Protein AF-A0A957N8M9-F1 (afdb_monomer_lite)

pLDDT: mean 71.46, std 17.0, range [40.72, 96.38]

Sequence (105 aa):
MPGLLRGMARTAAVVGTATATRNAINRRQAEKNAMAYSRAMNDAYGAQPQVVQQAPPPPPPQPAAAAPAAQVDPVSQLERLAALRDSGVLTDEEFQTEKAKILAL

Structure (mmCIF, N/CA/C/O backbone):
data_AF-A0A957N8M9-F1
#
_entry.id   AF-A0A957N8M9-F1
#
loop_
_atom_site.group_PDB
_atom_site.id
_atom_site.type_symbol
_atom_site.label_atom_id
_atom_site.label_alt_id
_atom_site.label_comp_id
_atom_site.label_asym_id
_atom_site.label_entity_id
_atom_site.label_seq_id
_atom_site.pdbx_PDB_ins_code
_atom_site.Cartn_x
_atom_site.Cartn_y
_atom_site.Cartn_z
_atom_site.occupancy
_atom_site.B_iso_or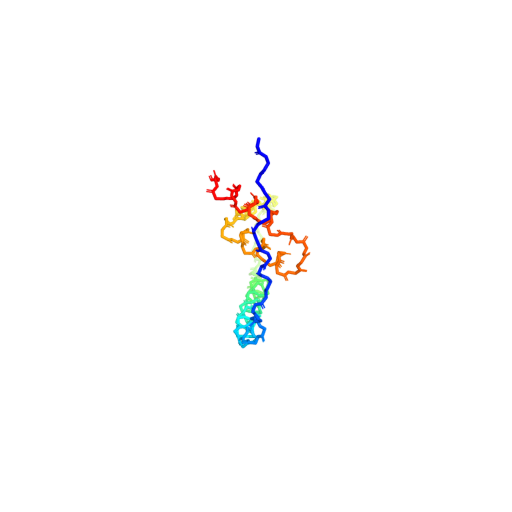_equiv
_atom_site.auth_seq_id
_atom_site.auth_comp_id
_atom_site.auth_asym_id
_atom_site.auth_atom_id
_atom_site.pdbx_PDB_model_num
ATOM 1 N N . MET A 1 1 ? -34.753 15.892 21.020 1.00 52.09 1 MET A N 1
ATOM 2 C CA . MET A 1 1 ? -35.500 14.929 20.184 1.00 52.09 1 MET A CA 1
ATOM 3 C C . MET A 1 1 ? -34.541 13.835 19.731 1.00 52.09 1 MET A C 1
ATOM 5 O O . MET A 1 1 ? -33.675 14.138 18.920 1.00 52.09 1 MET A O 1
ATOM 9 N N . PRO A 1 2 ? -34.609 12.616 20.292 1.00 53.09 2 PRO A N 1
ATOM 10 C CA . PRO A 1 2 ? -33.792 11.490 19.847 1.00 53.09 2 PRO A CA 1
ATOM 11 C C . PRO A 1 2 ? -34.423 10.831 18.608 1.00 53.09 2 PRO A C 1
ATOM 13 O O . PRO A 1 2 ? -35.609 10.510 18.612 1.00 53.09 2 PRO A O 1
ATOM 16 N N . GLY A 1 3 ? -33.633 10.646 17.548 1.00 59.94 3 GLY A N 1
ATOM 17 C CA . GLY A 1 3 ? -34.009 9.903 16.343 1.00 59.94 3 GLY A CA 1
ATOM 18 C C . GLY A 1 3 ? -33.342 8.531 16.339 1.00 59.94 3 GLY A C 1
ATOM 19 O O . GLY A 1 3 ? -32.120 8.429 16.303 1.00 59.94 3 GLY A O 1
ATOM 20 N N . LEU A 1 4 ? -34.163 7.490 16.416 1.00 63.84 4 LEU A N 1
ATOM 21 C CA . LEU A 1 4 ? -33.794 6.082 16.414 1.00 63.84 4 LEU A CA 1
ATOM 22 C C . LEU A 1 4 ? -33.558 5.553 14.987 1.00 63.84 4 LEU A C 1
ATOM 24 O O . LEU A 1 4 ? -34.268 5.917 14.055 1.00 63.84 4 LEU A O 1
ATOM 28 N N . LEU A 1 5 ? -32.648 4.581 14.890 1.00 56.97 5 LEU A N 1
ATOM 29 C CA . LEU A 1 5 ? -32.827 3.345 14.117 1.00 56.97 5 LEU A CA 1
ATOM 30 C C . LEU A 1 5 ? -33.202 3.485 12.630 1.00 56.97 5 LEU A C 1
ATOM 32 O O . LEU A 1 5 ? -34.359 3.353 12.236 1.00 56.97 5 LEU A O 1
ATOM 36 N N . ARG A 1 6 ? -32.183 3.542 11.771 1.00 52.28 6 ARG A N 1
ATOM 37 C CA . ARG A 1 6 ? -32.250 2.968 10.419 1.00 52.28 6 ARG A CA 1
ATOM 38 C C . ARG A 1 6 ? -30.825 2.681 9.962 1.00 52.28 6 ARG A C 1
ATOM 40 O O . ARG A 1 6 ? -30.005 3.578 9.974 1.00 52.28 6 ARG A O 1
ATOM 47 N N . GLY A 1 7 ? -30.406 1.495 9.574 1.00 53.94 7 GLY A N 1
ATOM 48 C CA . GLY A 1 7 ? -31.017 0.188 9.470 1.00 53.94 7 GLY A CA 1
ATOM 49 C C . GLY A 1 7 ? -29.867 -0.711 9.027 1.00 53.94 7 GLY A C 1
ATOM 50 O O . GLY A 1 7 ? -29.116 -0.360 8.121 1.00 53.94 7 GLY A O 1
ATOM 51 N N . MET A 1 8 ? -29.687 -1.826 9.722 1.00 55.88 8 MET A N 1
ATOM 52 C CA . MET A 1 8 ? -28.756 -2.881 9.344 1.00 55.88 8 MET A CA 1
ATOM 53 C C . MET A 1 8 ? -29.057 -3.351 7.915 1.00 55.88 8 MET A C 1
ATOM 55 O O . MET A 1 8 ? -30.141 -3.867 7.658 1.00 55.88 8 MET A O 1
ATOM 59 N N . ALA A 1 9 ? -28.085 -3.234 7.013 1.00 51.09 9 ALA A N 1
ATOM 60 C CA . ALA A 1 9 ? -28.033 -4.008 5.778 1.00 51.09 9 ALA A CA 1
ATOM 61 C C . ALA A 1 9 ? -26.615 -4.569 5.632 1.00 51.09 9 ALA A C 1
ATOM 63 O O . ALA A 1 9 ? -25.740 -3.993 4.991 1.00 51.09 9 ALA A O 1
ATOM 64 N N . ARG A 1 10 ? -26.384 -5.687 6.323 1.00 52.56 10 ARG A N 1
ATOM 65 C CA . ARG A 1 10 ? -25.204 -6.529 6.146 1.00 52.56 10 ARG A CA 1
ATOM 66 C C . ARG A 1 10 ? -25.328 -7.331 4.845 1.00 52.56 10 ARG A C 1
ATOM 68 O O . ARG A 1 10 ? -26.385 -7.879 4.553 1.00 52.56 10 ARG A O 1
ATOM 75 N N . THR A 1 11 ? -24.182 -7.465 4.174 1.00 54.38 11 THR A N 1
ATOM 76 C CA . THR A 1 11 ? -23.727 -8.623 3.378 1.00 54.38 11 THR A CA 1
ATOM 77 C C . THR A 1 11 ? -24.567 -9.065 2.178 1.00 54.38 11 THR A C 1
ATOM 79 O O . THR A 1 11 ? -25.425 -9.934 2.293 1.00 54.38 11 THR A O 1
ATOM 82 N N . ALA A 1 12 ? -24.161 -8.611 0.989 1.00 54.12 12 ALA A N 1
ATOM 83 C CA . ALA A 1 12 ? -24.162 -9.465 -0.196 1.00 54.12 12 ALA A CA 1
ATOM 84 C C . ALA A 1 12 ? -22.715 -9.901 -0.460 1.00 54.12 12 ALA A C 1
ATOM 86 O O . ALA A 1 12 ? -21.799 -9.081 -0.522 1.00 54.12 12 ALA A O 1
ATOM 87 N N . ALA A 1 13 ? -22.519 -11.212 -0.513 1.00 57.62 13 ALA A N 1
ATOM 88 C CA . ALA A 1 13 ? -21.238 -11.872 -0.652 1.00 57.62 13 ALA A CA 1
ATOM 89 C C . ALA A 1 13 ? -20.479 -11.396 -1.901 1.00 57.62 13 ALA A C 1
ATOM 91 O O . ALA A 1 13 ? -20.946 -11.557 -3.025 1.00 57.62 13 ALA A O 1
ATOM 92 N N . VAL A 1 14 ? -19.271 -10.877 -1.691 1.00 52.28 14 VAL A N 1
ATOM 93 C CA . VAL A 1 14 ? -18.248 -10.729 -2.732 1.00 52.28 14 VAL A CA 1
ATOM 94 C C . VAL A 1 14 ? -17.067 -11.590 -2.303 1.00 52.28 14 VAL A C 1
ATOM 96 O O . VAL A 1 14 ? -16.045 -11.112 -1.824 1.00 52.28 14 VAL A O 1
ATOM 99 N N . VAL A 1 15 ? -17.246 -12.904 -2.400 1.00 61.81 15 VAL A N 1
ATOM 100 C CA . VAL A 1 15 ? -16.175 -13.886 -2.212 1.00 61.81 15 VAL A CA 1
ATOM 101 C C . VAL A 1 15 ? -16.204 -14.787 -3.433 1.00 61.81 15 VAL A C 1
ATOM 103 O O . VAL A 1 15 ? -17.003 -15.710 -3.525 1.00 61.81 15 VAL A O 1
ATOM 106 N N . GLY A 1 16 ? -15.359 -14.467 -4.408 1.00 51.16 16 GLY A N 1
ATOM 107 C CA . GLY A 1 16 ? -15.187 -15.288 -5.601 1.00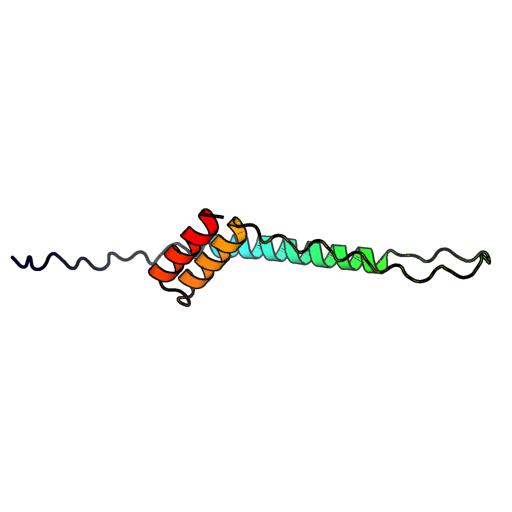 51.16 16 GLY A CA 1
ATOM 108 C C . GLY A 1 16 ? -14.798 -14.456 -6.810 1.00 51.16 16 GLY A C 1
ATOM 109 O O . GLY A 1 16 ? -15.683 -13.982 -7.507 1.00 51.16 16 GLY A O 1
ATOM 110 N N . THR A 1 17 ? -13.486 -14.251 -7.008 1.00 52.94 17 THR A N 1
ATOM 111 C CA . THR A 1 17 ? -12.780 -14.018 -8.304 1.00 52.94 17 THR A CA 1
ATOM 112 C C . THR A 1 17 ? -11.392 -13.371 -8.151 1.00 52.94 17 THR A C 1
ATOM 114 O O . THR A 1 17 ? -10.645 -13.292 -9.122 1.00 52.94 17 THR A O 1
ATOM 117 N N . ALA A 1 18 ? -10.967 -12.965 -6.949 1.00 52.81 18 ALA A N 1
ATOM 118 C CA . ALA A 1 18 ? -9.704 -12.229 -6.772 1.00 52.81 18 ALA A CA 1
ATOM 119 C C . ALA A 1 18 ? -8.409 -13.082 -6.731 1.00 52.81 18 ALA A C 1
ATOM 121 O O . ALA A 1 18 ? -7.325 -12.537 -6.518 1.00 52.81 18 ALA A O 1
ATOM 122 N N . THR A 1 19 ? -8.463 -14.404 -6.930 1.00 50.31 19 THR A N 1
ATOM 123 C CA . THR A 1 19 ? -7.270 -15.281 -6.868 1.00 50.31 19 THR A CA 1
ATOM 124 C C . THR A 1 19 ? -6.545 -15.490 -8.201 1.00 50.31 19 THR A C 1
ATOM 126 O O . THR A 1 19 ? -5.454 -16.052 -8.199 1.00 50.31 19 THR A O 1
ATOM 129 N N . ALA A 1 20 ? -7.067 -15.001 -9.330 1.00 52.53 20 ALA A N 1
ATOM 130 C CA . ALA A 1 20 ? -6.410 -15.185 -10.631 1.00 52.53 20 ALA A CA 1
ATOM 131 C C . ALA A 1 20 ? -5.331 -14.122 -10.930 1.00 52.53 20 ALA A C 1
ATOM 133 O O . ALA A 1 20 ? -4.317 -14.424 -11.558 1.00 52.53 20 ALA A O 1
ATOM 134 N N . THR A 1 21 ? -5.486 -12.892 -10.425 1.00 52.38 21 THR A N 1
ATOM 135 C CA . THR A 1 21 ? -4.572 -11.780 -10.761 1.00 52.38 21 THR A CA 1
ATOM 136 C C . THR A 1 21 ? -3.367 -11.666 -9.815 1.00 52.38 21 THR A C 1
ATOM 138 O O . THR A 1 21 ? -2.338 -11.107 -10.194 1.00 52.38 21 THR A O 1
ATOM 141 N N . ARG A 1 22 ? -3.432 -12.246 -8.604 1.00 48.03 22 ARG A N 1
ATOM 142 C CA . ARG A 1 22 ? -2.313 -12.225 -7.634 1.00 48.03 22 ARG A CA 1
ATOM 143 C C . ARG A 1 22 ? -1.120 -13.093 -8.061 1.00 48.03 22 ARG A C 1
ATOM 145 O O . ARG A 1 22 ? 0.019 -12.699 -7.828 1.00 48.03 22 ARG A O 1
ATOM 152 N N . ASN A 1 23 ? -1.343 -14.212 -8.756 1.00 56.12 23 ASN A N 1
ATOM 153 C CA . ASN A 1 23 ? -0.251 -15.109 -9.173 1.00 56.12 23 ASN A CA 1
ATOM 154 C C . ASN A 1 23 ? 0.604 -14.559 -10.328 1.00 56.12 23 ASN A C 1
ATOM 156 O O . ASN A 1 23 ? 1.811 -14.801 -10.366 1.00 56.12 23 ASN A O 1
ATOM 160 N N . ALA A 1 24 ? 0.017 -13.796 -11.252 1.00 60.41 24 ALA A N 1
ATOM 161 C CA . ALA A 1 24 ? 0.750 -13.243 -12.394 1.00 60.41 24 ALA A CA 1
ATOM 162 C C . ALA A 1 24 ? 1.739 -12.142 -11.972 1.00 60.41 24 ALA A C 1
ATOM 164 O O . ALA A 1 24 ? 2.865 -12.074 -12.467 1.00 60.41 24 ALA A O 1
ATOM 165 N N . ILE A 1 25 ? 1.332 -11.306 -11.015 1.00 66.50 25 ILE A N 1
ATOM 166 C CA . ILE A 1 25 ? 2.162 -10.219 -10.493 1.00 66.50 25 ILE A CA 1
ATOM 167 C C . ILE A 1 25 ? 3.280 -10.778 -9.602 1.00 66.50 25 ILE A C 1
ATOM 169 O O . ILE A 1 25 ? 4.419 -10.336 -9.738 1.00 66.50 25 ILE A O 1
ATOM 173 N N . ASN A 1 26 ? 3.004 -11.802 -8.781 1.00 72.19 26 ASN A N 1
ATOM 174 C CA . ASN A 1 26 ? 4.030 -12.480 -7.977 1.00 72.19 26 ASN A CA 1
ATOM 175 C C . ASN A 1 26 ? 5.143 -13.082 -8.846 1.00 72.19 26 ASN A C 1
ATOM 177 O O . ASN A 1 26 ? 6.322 -12.912 -8.542 1.00 72.19 26 ASN A O 1
ATOM 181 N N . ARG A 1 27 ? 4.786 -13.726 -9.967 1.00 72.25 27 ARG A N 1
ATOM 182 C CA . ARG A 1 27 ? 5.770 -14.308 -10.894 1.00 72.25 27 ARG A CA 1
ATOM 183 C C . ARG A 1 27 ? 6.649 -13.234 -11.536 1.00 72.25 27 ARG A C 1
ATOM 185 O O . ARG A 1 27 ? 7.868 -13.365 -11.560 1.00 72.25 27 ARG A O 1
ATOM 192 N N . ARG A 1 28 ? 6.040 -12.124 -11.961 1.00 74.12 28 ARG A N 1
ATOM 193 C CA . ARG A 1 28 ? 6.761 -11.003 -12.577 1.00 74.12 28 ARG A CA 1
ATOM 194 C C . ARG A 1 28 ? 7.641 -10.240 -11.582 1.00 74.12 28 ARG A C 1
ATOM 196 O O . ARG A 1 28 ? 8.683 -9.718 -11.970 1.00 74.12 28 ARG A O 1
ATOM 203 N N . GLN A 1 29 ? 7.241 -10.157 -10.314 1.00 76.88 29 GLN A N 1
ATOM 204 C CA . GLN A 1 29 ? 8.067 -9.568 -9.257 1.00 76.88 29 GLN A CA 1
ATOM 205 C C . GLN A 1 29 ? 9.241 -10.479 -8.876 1.00 76.88 29 GLN A C 1
ATOM 207 O O . GLN A 1 29 ? 10.361 -9.987 -8.743 1.00 76.88 29 GLN A O 1
ATOM 212 N N . ALA A 1 30 ? 9.022 -11.794 -8.779 1.00 79.88 30 ALA A N 1
ATOM 213 C CA . ALA A 1 30 ? 10.084 -12.762 -8.511 1.00 79.88 30 ALA A CA 1
ATOM 214 C C . ALA A 1 30 ? 11.154 -12.770 -9.618 1.00 79.88 30 ALA A C 1
ATOM 216 O O . ALA A 1 30 ? 12.345 -12.736 -9.318 1.00 79.88 30 ALA A O 1
ATOM 217 N N . GLU A 1 31 ? 10.747 -12.724 -10.891 1.00 81.31 31 GLU A N 1
ATOM 218 C CA . GLU A 1 31 ? 11.670 -12.638 -12.034 1.00 81.31 31 GLU A CA 1
ATOM 219 C C . GLU A 1 31 ? 12.498 -11.346 -12.013 1.00 81.31 31 GLU A C 1
ATOM 221 O O . GLU A 1 31 ? 13.713 -11.385 -12.204 1.00 81.31 31 GLU A O 1
ATOM 226 N N . LYS A 1 32 ? 11.875 -10.200 -11.701 1.00 82.06 32 LYS A N 1
ATOM 227 C CA . LYS A 1 32 ? 12.594 -8.925 -11.544 1.00 82.06 32 LYS A CA 1
ATOM 228 C C . LYS A 1 32 ? 13.607 -8.967 -10.396 1.00 82.06 32 LYS A C 1
ATOM 230 O O . LYS A 1 32 ? 14.707 -8.443 -10.550 1.00 82.06 32 LYS A O 1
ATOM 235 N N . ASN A 1 33 ? 13.255 -9.585 -9.267 1.00 84.75 33 ASN A N 1
ATOM 236 C CA . ASN A 1 33 ? 14.150 -9.707 -8.115 1.00 84.75 33 ASN A CA 1
ATOM 237 C C . ASN A 1 33 ? 15.342 -10.632 -8.425 1.00 84.75 33 ASN A C 1
ATOM 239 O O . ASN A 1 33 ? 16.487 -10.256 -8.185 1.00 84.75 33 ASN A O 1
ATOM 243 N N . ALA A 1 34 ? 15.094 -11.777 -9.071 1.00 84.56 34 ALA A N 1
ATOM 244 C CA . ALA A 1 34 ? 16.145 -12.693 -9.514 1.00 84.56 34 ALA A CA 1
ATOM 245 C C . ALA A 1 34 ? 17.113 -12.031 -10.514 1.00 84.56 34 ALA A C 1
ATOM 247 O O . ALA A 1 34 ? 18.330 -12.174 -10.389 1.00 84.56 34 ALA A O 1
ATOM 248 N N . MET A 1 35 ? 16.594 -11.242 -11.464 1.00 85.38 35 MET A N 1
ATOM 249 C CA . MET A 1 35 ? 17.426 -10.475 -12.397 1.00 85.38 35 MET A CA 1
ATOM 250 C C . MET A 1 35 ? 18.261 -9.408 -11.676 1.00 85.38 35 MET A C 1
ATOM 252 O O . MET A 1 35 ? 19.457 -9.298 -11.946 1.00 85.38 35 MET A O 1
ATOM 256 N N . ALA A 1 36 ? 17.677 -8.666 -10.729 1.00 84.00 36 ALA A N 1
ATOM 257 C CA . ALA A 1 36 ? 18.401 -7.669 -9.939 1.00 84.00 36 ALA A CA 1
ATOM 258 C C . ALA A 1 36 ? 19.532 -8.299 -9.107 1.00 84.00 36 ALA A C 1
ATOM 260 O O . ALA A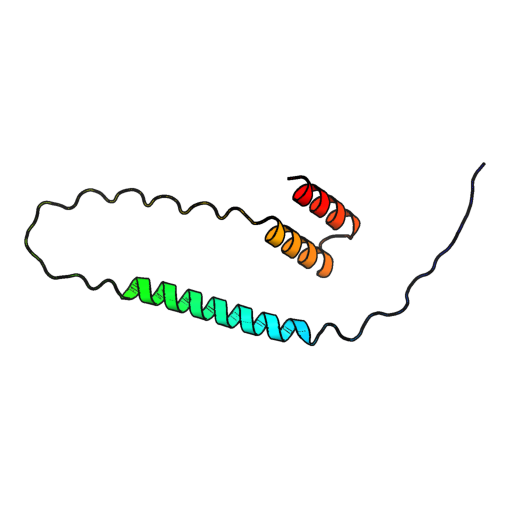 1 36 ? 20.648 -7.779 -9.104 1.00 84.00 36 ALA A O 1
ATOM 261 N N . TYR A 1 37 ? 19.274 -9.451 -8.480 1.00 82.00 37 TYR A N 1
ATOM 262 C CA . TYR A 1 37 ? 20.282 -10.201 -7.730 1.00 82.00 37 TYR A CA 1
ATOM 263 C C . TYR A 1 37 ? 21.424 -10.686 -8.635 1.00 82.00 37 TYR A C 1
ATOM 265 O O . TYR A 1 37 ? 22.595 -10.487 -8.320 1.00 82.00 37 TYR A O 1
ATOM 273 N N . SER A 1 38 ? 21.098 -11.252 -9.804 1.00 81.31 38 SER A N 1
ATOM 274 C CA . SER A 1 38 ? 22.112 -11.729 -10.754 1.00 81.31 38 SER A CA 1
ATOM 275 C C . SER A 1 38 ? 22.996 -10.604 -11.307 1.00 81.31 38 SER A C 1
ATOM 277 O O . SER A 1 38 ? 24.193 -10.807 -11.496 1.00 81.31 38 SER A O 1
ATOM 279 N N . ARG A 1 39 ? 22.440 -9.402 -11.513 1.00 81.75 39 ARG A N 1
ATOM 280 C CA . ARG A 1 39 ? 23.193 -8.230 -11.979 1.00 81.75 39 ARG A CA 1
ATOM 281 C C . ARG A 1 39 ? 24.165 -7.729 -10.911 1.00 81.75 39 ARG A C 1
ATOM 283 O O . ARG A 1 39 ? 25.345 -7.587 -11.204 1.00 81.75 39 ARG A O 1
ATOM 290 N N . ALA A 1 40 ? 23.695 -7.587 -9.669 1.00 76.00 40 ALA A N 1
ATOM 291 C CA . ALA A 1 40 ? 24.543 -7.204 -8.540 1.00 76.00 40 ALA A CA 1
ATOM 292 C C . ALA A 1 40 ? 25.695 -8.200 -8.311 1.00 76.00 40 ALA A C 1
ATOM 294 O O . ALA A 1 40 ? 26.814 -7.801 -7.997 1.00 76.00 40 ALA A O 1
ATOM 295 N N . MET A 1 41 ? 25.440 -9.496 -8.511 1.00 73.88 41 MET A N 1
ATOM 296 C CA . MET A 1 41 ? 26.472 -10.524 -8.390 1.00 73.88 41 MET A CA 1
ATOM 297 C C . MET A 1 41 ? 27.491 -10.470 -9.539 1.00 73.88 41 MET A C 1
ATOM 299 O O . MET A 1 41 ? 28.674 -10.695 -9.308 1.00 73.88 41 MET A O 1
ATOM 303 N N . ASN A 1 42 ? 27.077 -10.129 -10.761 1.00 67.12 42 ASN A N 1
ATOM 304 C CA . ASN A 1 42 ? 27.997 -9.997 -11.895 1.00 67.12 42 ASN A CA 1
ATOM 305 C C . ASN A 1 42 ? 28.910 -8.764 -11.761 1.00 67.12 42 ASN A C 1
ATOM 307 O O . ASN A 1 42 ? 30.114 -8.865 -11.988 1.00 67.12 42 ASN A O 1
ATOM 311 N N . ASP A 1 43 ? 28.370 -7.634 -11.292 1.00 64.06 43 ASP A N 1
ATOM 312 C CA . ASP A 1 43 ? 29.164 -6.431 -10.995 1.00 64.06 43 ASP A CA 1
ATOM 313 C C . ASP A 1 43 ? 30.206 -6.683 -9.886 1.00 64.06 43 ASP A C 1
ATOM 315 O O . ASP A 1 43 ? 31.307 -6.136 -9.932 1.00 64.06 43 ASP A O 1
ATOM 319 N N . ALA A 1 44 ? 29.910 -7.565 -8.923 1.00 58.94 44 ALA A N 1
ATOM 320 C CA . ALA A 1 44 ? 30.857 -7.937 -7.869 1.00 58.94 44 ALA A CA 1
ATOM 321 C C . ALA A 1 44 ? 32.016 -8.832 -8.359 1.00 58.94 44 ALA A C 1
ATOM 323 O O . ALA A 1 44 ? 33.111 -8.762 -7.805 1.00 58.94 44 ALA A O 1
ATOM 324 N N . TYR A 1 45 ? 31.802 -9.661 -9.387 1.00 58.22 45 TYR A N 1
ATOM 325 C CA . TYR A 1 45 ? 32.809 -10.605 -9.900 1.00 58.22 45 TYR A CA 1
ATOM 326 C C . TYR A 1 45 ? 33.531 -10.130 -11.179 1.00 58.22 45 TYR A C 1
ATOM 328 O O . TYR A 1 45 ? 34.522 -10.742 -11.577 1.00 58.22 45 TYR A O 1
ATOM 336 N N . GLY A 1 46 ? 33.080 -9.041 -11.815 1.00 54.44 46 GLY A N 1
ATOM 337 C CA . GLY A 1 46 ? 33.656 -8.489 -13.052 1.00 54.44 46 GLY A CA 1
ATOM 338 C C . GLY A 1 46 ? 34.879 -7.574 -12.882 1.00 54.44 46 GLY A C 1
ATOM 339 O O . GLY A 1 46 ? 35.492 -7.186 -13.877 1.00 54.44 46 GLY A O 1
ATOM 340 N N . ALA A 1 47 ? 35.274 -7.233 -11.653 1.00 51.66 47 ALA A N 1
ATOM 341 C CA . ALA A 1 47 ? 36.476 -6.440 -11.400 1.00 51.66 47 ALA A CA 1
ATOM 342 C C . ALA A 1 47 ? 37.743 -7.305 -11.553 1.00 51.66 47 ALA A C 1
ATOM 344 O O . ALA A 1 47 ? 38.286 -7.817 -10.576 1.00 51.66 47 ALA A O 1
ATOM 345 N N . GLN A 1 48 ? 38.220 -7.486 -12.789 1.00 47.97 48 GLN A N 1
ATOM 346 C CA . GLN A 1 48 ? 39.544 -8.059 -13.033 1.00 47.97 48 GLN A CA 1
ATOM 347 C C . GLN A 1 48 ? 40.643 -7.061 -12.618 1.00 47.97 48 GLN A C 1
ATOM 349 O O . GLN A 1 48 ? 40.691 -5.955 -13.163 1.00 47.97 48 GLN A O 1
ATOM 354 N N . PRO A 1 49 ? 41.552 -7.419 -11.691 1.00 49.00 49 PRO A N 1
ATOM 355 C CA . PRO A 1 49 ? 42.691 -6.580 -11.348 1.00 49.00 49 PRO A CA 1
ATOM 356 C C . PRO A 1 49 ? 43.713 -6.603 -12.492 1.00 49.00 49 PRO A C 1
ATOM 358 O O . PRO A 1 49 ? 44.318 -7.632 -12.790 1.00 49.00 49 PRO A O 1
ATOM 361 N N . GLN A 1 50 ? 43.905 -5.454 -13.143 1.00 47.41 50 GLN A N 1
ATOM 362 C CA . GLN A 1 50 ? 44.995 -5.263 -14.095 1.00 47.41 50 GLN A CA 1
ATOM 363 C C . GLN A 1 50 ? 46.347 -5.241 -13.364 1.00 47.41 50 GLN A C 1
ATOM 365 O O . GLN A 1 50 ? 46.507 -4.660 -12.291 1.00 47.41 50 GLN A O 1
ATOM 370 N N . VAL A 1 51 ? 47.317 -5.922 -13.963 1.00 40.72 51 VAL A N 1
ATOM 371 C CA . VAL A 1 51 ? 48.652 -6.213 -13.437 1.00 40.72 51 VAL A CA 1
ATOM 372 C C . VAL A 1 51 ? 49.585 -4.985 -13.405 1.00 40.72 51 VAL A C 1
ATOM 374 O O . VAL A 1 51 ? 49.912 -4.409 -14.434 1.00 40.72 51 VAL A O 1
ATOM 377 N N . VAL A 1 52 ? 50.003 -4.630 -12.182 1.00 46.31 52 VAL A N 1
ATOM 378 C CA . VAL A 1 52 ? 51.266 -4.021 -11.691 1.00 46.31 52 VAL A CA 1
ATOM 379 C C . VAL A 1 52 ? 52.159 -3.161 -12.613 1.00 46.31 52 VAL A C 1
ATOM 381 O O . VAL A 1 52 ? 52.940 -3.666 -13.415 1.00 46.31 52 VAL A O 1
ATOM 384 N N . GLN A 1 53 ? 52.240 -1.868 -12.274 1.00 42.50 53 GLN A N 1
ATOM 385 C CA . GLN A 1 53 ? 53.455 -1.046 -12.372 1.00 42.50 53 GLN A CA 1
ATOM 386 C C . GLN A 1 53 ? 53.591 -0.269 -11.047 1.00 42.50 53 GLN A C 1
ATOM 388 O O . GLN A 1 53 ? 52.616 0.322 -10.588 1.00 42.50 53 GLN A O 1
ATOM 393 N N . GLN A 1 54 ? 54.746 -0.355 -10.371 1.00 49.53 54 GLN A N 1
ATOM 394 C CA . GLN A 1 54 ? 54.968 0.235 -9.039 1.00 49.53 54 GLN A CA 1
ATOM 395 C C . GLN A 1 54 ? 54.752 1.756 -9.072 1.00 49.53 54 GLN A C 1
ATOM 397 O O . GLN A 1 54 ? 55.572 2.504 -9.596 1.00 49.53 54 GLN A O 1
ATOM 402 N N . ALA A 1 55 ? 53.635 2.185 -8.493 1.00 55.59 55 ALA A N 1
ATOM 403 C CA . ALA A 1 55 ? 53.214 3.566 -8.315 1.00 55.59 55 ALA A CA 1
ATOM 404 C C . ALA A 1 55 ? 53.022 3.833 -6.803 1.00 55.59 55 ALA A C 1
ATOM 406 O O . ALA A 1 55 ? 52.801 2.875 -6.055 1.00 55.59 55 ALA A O 1
ATOM 407 N N . PRO A 1 56 ? 53.158 5.093 -6.338 1.00 60.12 56 PRO A N 1
ATOM 408 C CA . PRO A 1 56 ? 53.121 5.484 -4.921 1.00 60.12 56 PRO A CA 1
ATOM 409 C C . PRO A 1 56 ? 51.906 4.930 -4.153 1.00 60.12 56 PRO A C 1
ATOM 411 O O . PRO A 1 56 ? 50.882 4.631 -4.770 1.00 60.12 56 PRO A O 1
ATOM 414 N N . PRO A 1 57 ? 52.015 4.782 -2.812 1.00 64.94 57 PRO A N 1
ATOM 415 C CA . PRO A 1 57 ? 50.999 4.131 -1.991 1.00 64.94 57 PRO A CA 1
ATOM 416 C C . PRO A 1 57 ? 49.609 4.725 -2.255 1.00 64.94 57 PRO A C 1
ATOM 418 O O . PRO A 1 57 ? 49.480 5.951 -2.338 1.00 64.94 57 PRO A O 1
ATOM 421 N N . PRO A 1 58 ? 48.578 3.874 -2.408 1.00 66.25 58 PRO A N 1
ATOM 422 C CA . PRO A 1 58 ? 47.245 4.335 -2.747 1.00 66.25 58 PRO A CA 1
ATOM 423 C C . PRO A 1 58 ? 46.712 5.266 -1.648 1.00 66.25 58 PRO A C 1
ATOM 425 O O . PRO A 1 58 ? 46.936 5.005 -0.460 1.00 66.25 58 PRO A O 1
ATOM 428 N N . PRO A 1 59 ? 46.015 6.355 -2.021 1.00 72.31 59 PRO A N 1
ATOM 429 C CA . PRO A 1 59 ? 45.372 7.233 -1.055 1.00 72.31 59 PRO A CA 1
ATOM 430 C C . PRO A 1 59 ? 44.369 6.442 -0.196 1.00 72.31 59 PRO A C 1
ATOM 432 O O . PRO A 1 59 ? 43.810 5.444 -0.664 1.00 72.31 59 PRO A O 1
ATOM 435 N N . PRO A 1 60 ? 44.140 6.868 1.061 1.00 73.25 60 PRO A N 1
ATOM 436 C CA . PRO A 1 60 ? 43.204 6.200 1.956 1.00 73.25 60 PRO A CA 1
ATOM 437 C C . PRO A 1 60 ? 41.816 6.094 1.304 1.00 73.25 60 PRO A C 1
ATOM 439 O O . PRO A 1 60 ? 41.410 7.020 0.591 1.00 73.25 60 PRO A O 1
ATOM 442 N N . PRO A 1 61 ? 41.083 4.988 1.536 1.00 67.06 61 PRO A N 1
ATOM 443 C CA . PRO A 1 61 ? 39.755 4.800 0.974 1.00 67.06 61 PRO A CA 1
ATOM 444 C C . PRO A 1 61 ? 38.864 5.969 1.392 1.00 67.06 61 PRO A C 1
ATOM 446 O O . PRO A 1 61 ? 38.660 6.231 2.579 1.00 67.06 61 PRO A O 1
ATOM 449 N N . GLN A 1 62 ? 38.367 6.700 0.396 1.00 66.88 62 GLN A N 1
ATOM 450 C CA . GLN A 1 62 ? 37.377 7.742 0.614 1.00 66.88 62 GLN A CA 1
ATOM 451 C C . GLN A 1 62 ? 36.109 7.088 1.180 1.00 66.88 62 GLN A C 1
ATOM 453 O O . GLN A 1 62 ? 35.725 6.014 0.705 1.00 66.88 62 GLN A O 1
ATOM 458 N N . PRO A 1 63 ? 35.447 7.698 2.179 1.00 65.75 63 PRO A N 1
ATOM 459 C CA . PRO A 1 63 ? 34.164 7.213 2.661 1.00 65.75 63 PRO A CA 1
ATOM 460 C C . PRO A 1 63 ? 33.207 7.090 1.477 1.00 65.75 63 PRO A C 1
ATOM 462 O O . PRO A 1 63 ? 32.954 8.074 0.780 1.00 65.75 63 PRO A O 1
ATOM 465 N N . ALA A 1 64 ? 32.709 5.877 1.229 1.00 62.69 64 ALA A N 1
ATOM 466 C CA . ALA A 1 64 ? 31.668 5.654 0.242 1.00 62.69 64 ALA A CA 1
ATOM 467 C C . ALA A 1 64 ? 30.503 6.591 0.574 1.00 62.69 64 ALA A C 1
ATOM 469 O O . ALA A 1 64 ? 29.966 6.551 1.685 1.00 62.69 64 ALA A O 1
ATOM 470 N N . ALA A 1 65 ? 30.161 7.471 -0.368 1.00 61.34 65 ALA A N 1
ATOM 471 C CA . ALA A 1 65 ? 29.019 8.356 -0.233 1.00 61.34 65 ALA A CA 1
ATOM 472 C C . ALA A 1 65 ? 27.796 7.499 0.105 1.00 61.34 65 ALA A C 1
ATOM 474 O O . ALA A 1 65 ? 27.468 6.563 -0.629 1.00 61.34 65 ALA A O 1
ATOM 475 N N . ALA A 1 66 ? 27.171 7.786 1.249 1.00 59.81 66 ALA A N 1
ATOM 476 C CA . ALA A 1 66 ? 25.952 7.119 1.667 1.00 59.81 66 ALA A CA 1
ATOM 477 C C . ALA A 1 66 ? 24.954 7.185 0.507 1.00 59.81 66 ALA A C 1
ATOM 479 O O . ALA A 1 66 ? 24.633 8.274 0.023 1.00 59.81 66 ALA A O 1
ATOM 480 N N . ALA A 1 67 ? 24.523 6.015 0.029 1.00 59.06 67 ALA A N 1
ATOM 481 C CA . ALA A 1 67 ? 23.500 5.922 -0.998 1.00 59.06 67 ALA A CA 1
ATOM 482 C C . ALA A 1 67 ? 22.308 6.792 -0.569 1.00 59.06 67 ALA A C 1
ATOM 484 O O . ALA A 1 67 ? 21.946 6.756 0.614 1.00 59.06 67 ALA A O 1
ATOM 485 N N . PRO A 1 68 ? 21.719 7.588 -1.480 1.00 56.22 68 PRO A N 1
ATOM 486 C CA . PRO A 1 68 ? 20.591 8.433 -1.131 1.00 56.22 68 PRO A CA 1
ATOM 487 C C . PRO A 1 68 ? 19.528 7.548 -0.489 1.00 56.22 68 PRO A C 1
ATOM 489 O O . PRO A 1 68 ? 19.112 6.547 -1.078 1.00 56.22 68 PRO A O 1
ATOM 492 N N . ALA A 1 69 ? 19.156 7.881 0.750 1.00 58.41 69 ALA A N 1
ATOM 493 C CA . ALA A 1 69 ? 18.067 7.219 1.445 1.00 58.41 69 ALA A CA 1
ATOM 494 C C . ALA A 1 69 ? 16.880 7.219 0.485 1.00 58.41 69 ALA A C 1
ATOM 496 O O . ALA A 1 69 ? 16.440 8.290 0.064 1.00 58.41 69 ALA A O 1
ATOM 497 N N . ALA A 1 70 ? 16.449 6.028 0.062 1.00 59.47 70 ALA A N 1
ATOM 498 C CA . ALA A 1 70 ? 15.363 5.891 -0.890 1.00 59.47 70 ALA A CA 1
ATOM 499 C C . ALA A 1 70 ? 14.167 6.650 -0.317 1.00 59.47 70 ALA A C 1
ATOM 501 O O . ALA A 1 70 ? 13.592 6.234 0.691 1.00 59.47 70 ALA A O 1
ATOM 502 N N . GLN A 1 71 ? 13.856 7.803 -0.911 1.00 64.31 71 GLN A N 1
ATOM 503 C CA . GLN A 1 71 ? 12.682 8.575 -0.553 1.00 64.31 71 GLN A CA 1
ATOM 504 C C . GLN A 1 71 ? 11.507 7.642 -0.798 1.00 64.31 71 GLN A C 1
ATOM 506 O O . GLN A 1 71 ? 11.268 7.222 -1.930 1.00 64.31 71 GLN A O 1
ATOM 511 N N . VAL A 1 72 ? 10.870 7.201 0.284 1.00 67.81 72 VAL A N 1
ATOM 512 C CA . VAL A 1 72 ? 9.802 6.217 0.185 1.00 67.81 72 VAL A CA 1
ATOM 513 C C . VAL A 1 72 ? 8.645 6.905 -0.522 1.00 67.81 72 VAL A C 1
ATOM 515 O O . VAL A 1 72 ? 7.973 7.742 0.074 1.00 67.81 72 VAL A O 1
ATOM 518 N N . ASP A 1 73 ? 8.461 6.563 -1.794 1.00 84.94 73 ASP A N 1
ATOM 519 C CA . ASP A 1 73 ? 7.417 7.101 -2.659 1.00 84.94 73 ASP A CA 1
ATOM 520 C C . ASP A 1 73 ? 6.049 6.993 -1.955 1.00 84.94 73 ASP A C 1
ATOM 522 O O . ASP A 1 73 ? 5.711 5.900 -1.477 1.00 84.94 73 ASP A O 1
ATOM 526 N N . PRO A 1 74 ? 5.260 8.082 -1.856 1.00 86.56 74 PRO A N 1
ATOM 527 C CA . PRO A 1 74 ? 3.925 8.047 -1.260 1.00 86.56 74 PRO A CA 1
ATOM 528 C C . PRO A 1 74 ? 3.049 6.936 -1.849 1.00 86.56 74 PRO A C 1
ATOM 530 O O . PRO A 1 74 ? 2.301 6.296 -1.110 1.00 86.56 74 PRO A O 1
ATOM 533 N N . VAL A 1 75 ? 3.194 6.615 -3.140 1.00 89.38 75 VAL A N 1
ATOM 534 C CA . VAL A 1 75 ? 2.467 5.498 -3.764 1.00 89.38 75 VAL A CA 1
ATOM 535 C C . VAL A 1 75 ? 2.851 4.162 -3.119 1.00 89.38 75 VAL A C 1
ATOM 537 O O . VAL A 1 75 ? 1.977 3.386 -2.733 1.00 89.38 75 VAL A O 1
ATOM 540 N N . SER A 1 76 ? 4.146 3.925 -2.896 1.00 89.25 76 SER A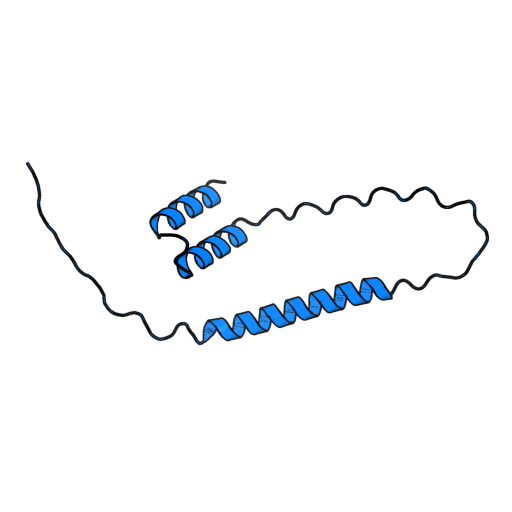 N 1
ATOM 541 C CA . SER A 1 76 ? 4.643 2.713 -2.226 1.00 89.25 76 SER A CA 1
ATOM 542 C C . SER A 1 76 ? 4.178 2.605 -0.766 1.00 89.25 76 SER A C 1
ATOM 544 O O . SER A 1 76 ? 4.012 1.499 -0.245 1.00 89.25 76 SER A O 1
ATOM 546 N N . GLN A 1 77 ? 3.968 3.733 -0.079 1.00 90.75 77 GLN A N 1
ATOM 547 C CA . GLN A 1 77 ? 3.432 3.748 1.289 1.00 90.75 77 GLN A CA 1
ATOM 548 C C . GLN A 1 77 ? 1.941 3.385 1.313 1.00 90.75 77 GLN A C 1
ATOM 550 O O . GLN A 1 77 ? 1.517 2.565 2.131 1.00 90.75 77 GLN A O 1
ATOM 555 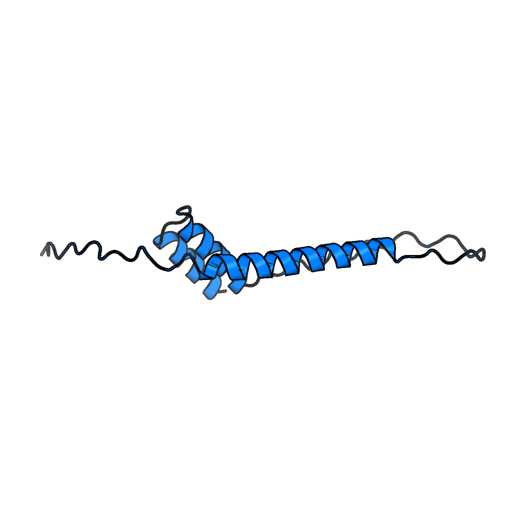N N . LEU A 1 78 ? 1.160 3.929 0.374 1.00 93.69 78 LEU A N 1
ATOM 556 C CA . LEU A 1 78 ? -0.262 3.610 0.216 1.00 93.69 78 LEU A CA 1
ATOM 557 C C . LEU A 1 78 ? -0.488 2.128 -0.116 1.00 93.69 78 LEU A C 1
ATOM 559 O O . LEU A 1 78 ? -1.422 1.516 0.405 1.00 93.69 78 LEU A O 1
ATOM 563 N N . GLU A 1 79 ? 0.387 1.528 -0.925 1.00 93.06 79 GLU A N 1
ATOM 564 C CA . GLU A 1 79 ? 0.345 0.094 -1.232 1.00 93.06 79 GLU A CA 1
ATOM 565 C C . GLU A 1 79 ? 0.591 -0.778 0.008 1.00 93.06 79 GLU A C 1
ATOM 567 O O . GLU A 1 79 ? -0.136 -1.749 0.233 1.00 93.06 79 GLU A O 1
ATOM 572 N N . ARG A 1 80 ? 1.566 -0.421 0.859 1.00 93.12 80 ARG A N 1
ATOM 573 C CA . ARG A 1 80 ? 1.813 -1.142 2.122 1.00 93.12 80 ARG A CA 1
ATOM 574 C C . ARG A 1 80 ? 0.642 -1.018 3.088 1.00 93.12 80 ARG A C 1
ATOM 576 O O . ARG A 1 80 ? 0.260 -2.014 3.693 1.00 93.12 80 ARG A O 1
ATOM 583 N N . LEU A 1 81 ? 0.045 0.168 3.201 1.00 95.12 81 LEU A N 1
ATOM 584 C CA . LEU A 1 81 ? -1.155 0.376 4.013 1.00 95.12 81 LEU A CA 1
ATOM 585 C C . LEU A 1 81 ? -2.329 -0.483 3.534 1.00 95.12 81 LEU A C 1
ATOM 587 O O . LEU A 1 81 ? -3.011 -1.095 4.353 1.00 95.12 81 LEU A O 1
ATOM 591 N N . ALA A 1 82 ? -2.545 -0.577 2.219 1.00 93.75 82 ALA A N 1
ATOM 592 C CA . ALA A 1 82 ? -3.597 -1.424 1.663 1.00 93.75 82 ALA A CA 1
ATOM 593 C C . ALA A 1 82 ? -3.346 -2.909 1.968 1.00 93.75 82 ALA A C 1
ATOM 595 O O . ALA A 1 82 ? -4.271 -3.616 2.359 1.00 93.75 82 ALA A O 1
ATOM 596 N N . ALA A 1 83 ? -2.094 -3.366 1.863 1.00 94.19 83 ALA A N 1
ATOM 597 C CA . ALA A 1 83 ? -1.719 -4.735 2.207 1.00 94.19 83 ALA A CA 1
ATOM 598 C C . ALA A 1 83 ? -1.937 -5.055 3.698 1.00 94.19 83 ALA A C 1
ATOM 600 O O . ALA A 1 83 ? -2.399 -6.147 4.020 1.00 94.19 83 ALA A O 1
ATOM 601 N N . LEU A 1 84 ? -1.643 -4.107 4.595 1.00 94.81 84 LEU A N 1
ATOM 602 C CA . LEU A 1 84 ? -1.851 -4.249 6.042 1.00 94.81 84 LEU A CA 1
ATOM 603 C C . LEU A 1 84 ? -3.338 -4.238 6.439 1.00 94.81 84 LEU A C 1
ATOM 605 O O . LEU A 1 84 ? -3.739 -4.943 7.364 1.00 94.81 84 LEU A O 1
ATOM 609 N N . ARG A 1 85 ? -4.177 -3.473 5.733 1.00 95.00 85 ARG A N 1
ATOM 610 C CA . ARG A 1 85 ? -5.639 -3.545 5.885 1.00 95.00 85 ARG A CA 1
ATOM 611 C C . ARG A 1 85 ? -6.172 -4.890 5.391 1.00 95.00 85 ARG A C 1
ATOM 613 O O . ARG A 1 85 ? -6.947 -5.539 6.081 1.00 95.00 85 ARG A O 1
ATOM 620 N N . ASP A 1 86 ? -5.728 -5.336 4.217 1.00 93.44 86 ASP A N 1
ATOM 621 C CA . ASP A 1 86 ? -6.158 -6.610 3.630 1.00 93.44 86 ASP A CA 1
ATOM 622 C C . ASP A 1 86 ? -5.736 -7.824 4.479 1.00 93.44 86 ASP A C 1
ATOM 624 O O . ASP A 1 86 ? -6.418 -8.850 4.461 1.00 93.44 86 ASP A O 1
ATOM 628 N N . SER A 1 87 ? -4.634 -7.724 5.232 1.00 93.62 87 SER A N 1
ATOM 629 C CA . SER A 1 87 ? -4.217 -8.743 6.204 1.00 93.62 87 SER A CA 1
ATOM 630 C C . SER A 1 87 ? -4.964 -8.664 7.541 1.00 93.62 87 SER A C 1
ATOM 632 O O . SER A 1 87 ? -4.722 -9.498 8.413 1.00 93.62 87 SER A O 1
ATOM 634 N N . GLY A 1 88 ? -5.859 -7.686 7.714 1.00 92.25 88 GLY A N 1
ATOM 635 C CA . GLY A 1 88 ? -6.611 -7.454 8.947 1.00 92.25 88 GLY A CA 1
ATOM 636 C C . GLY A 1 88 ? -5.772 -6.888 10.094 1.00 92.25 88 GLY A C 1
ATOM 637 O O . GLY A 1 88 ? -6.236 -6.878 11.230 1.00 92.25 88 GLY A O 1
ATOM 638 N N . VAL A 1 89 ? -4.541 -6.441 9.817 1.00 96.06 89 VAL A N 1
ATOM 639 C CA . VAL A 1 89 ? -3.668 -5.787 10.807 1.00 96.06 89 VAL A CA 1
ATOM 640 C C . VAL A 1 89 ? -4.136 -4.358 11.076 1.00 96.06 89 VAL A C 1
ATOM 642 O O . VAL A 1 89 ? -4.002 -3.881 12.197 1.00 96.06 89 VAL A O 1
ATOM 645 N N . LEU A 1 90 ? -4.692 -3.695 10.059 1.00 93.56 90 LEU A N 1
ATOM 646 C CA . LEU A 1 90 ? -5.318 -2.379 10.173 1.00 93.56 90 LEU A CA 1
ATOM 647 C C . LEU A 1 90 ? -6.825 -2.478 9.977 1.00 93.56 90 LEU A C 1
ATOM 649 O O . LEU A 1 90 ? -7.306 -3.177 9.082 1.00 93.56 90 LEU A O 1
ATOM 653 N N . THR A 1 91 ? -7.556 -1.705 10.770 1.00 94.19 91 THR A N 1
ATOM 654 C CA . THR A 1 91 ? -8.975 -1.439 10.537 1.00 94.19 91 THR A CA 1
ATOM 655 C C . THR A 1 91 ? -9.168 -0.432 9.399 1.00 94.19 91 THR A C 1
ATOM 657 O O . THR A 1 91 ? -8.254 0.313 9.027 1.00 94.19 91 THR A O 1
ATOM 660 N N . ASP A 1 92 ? -10.376 -0.382 8.832 1.00 90.94 92 ASP A N 1
ATOM 661 C CA . ASP A 1 92 ? -10.701 0.569 7.763 1.00 90.94 92 ASP A CA 1
ATOM 662 C C . ASP A 1 92 ? -10.527 2.032 8.205 1.00 90.94 92 ASP A C 1
ATOM 664 O O . ASP A 1 92 ? -10.072 2.864 7.418 1.00 90.94 92 ASP A O 1
ATOM 668 N N . GLU A 1 93 ? -10.840 2.352 9.463 1.00 93.00 93 GLU A N 1
ATOM 669 C CA . GLU A 1 93 ? -10.696 3.704 10.024 1.00 93.00 93 GLU A CA 1
ATOM 670 C C . GLU A 1 93 ? -9.225 4.130 10.137 1.00 93.00 93 GLU A C 1
ATOM 672 O O . GLU A 1 93 ? -8.860 5.247 9.749 1.00 93.00 93 GLU A O 1
ATOM 677 N N . GLU A 1 94 ? -8.356 3.227 10.595 1.00 93.50 94 GLU A N 1
ATOM 678 C CA . GLU A 1 94 ? -6.913 3.476 10.676 1.00 93.50 94 GLU A CA 1
ATOM 679 C C . GLU A 1 94 ? -6.300 3.641 9.281 1.00 93.50 94 GLU A C 1
ATOM 681 O O . GLU A 1 94 ? -5.518 4.564 9.043 1.00 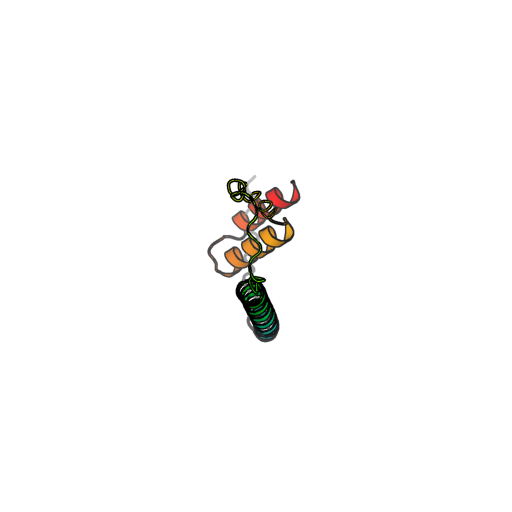93.50 94 GLU A O 1
ATOM 686 N N . PHE A 1 95 ? -6.719 2.809 8.325 1.00 96.38 95 PHE A N 1
ATOM 687 C CA . PHE A 1 95 ? -6.278 2.913 6.937 1.00 96.38 95 PHE A CA 1
ATOM 688 C C . PHE A 1 95 ? -6.620 4.277 6.315 1.00 96.38 95 PHE A C 1
ATOM 690 O O . PHE A 1 95 ? -5.765 4.883 5.665 1.00 96.38 95 PHE A O 1
ATOM 697 N N . GLN A 1 96 ? -7.845 4.786 6.506 1.00 94.44 96 GLN A N 1
ATOM 698 C CA . GLN A 1 96 ? -8.230 6.092 5.953 1.00 94.44 96 GLN A CA 1
ATOM 699 C C . GLN A 1 96 ? -7.455 7.244 6.595 1.00 94.44 96 GLN A C 1
ATOM 701 O O . GLN A 1 96 ? -7.056 8.176 5.894 1.00 94.44 96 GLN A O 1
ATOM 706 N N . THR A 1 97 ? -7.205 7.160 7.903 1.00 95.38 97 THR A N 1
ATOM 707 C CA . THR A 1 97 ? -6.439 8.172 8.640 1.00 95.38 97 THR A CA 1
ATOM 708 C C . THR A 1 97 ? -5.013 8.283 8.102 1.00 95.38 97 THR A C 1
ATOM 710 O O . THR A 1 97 ? -4.551 9.382 7.796 1.00 95.38 97 THR A O 1
ATOM 713 N N . GLU A 1 98 ? -4.322 7.157 7.924 1.00 93.56 98 GLU A N 1
ATOM 714 C CA . GLU A 1 98 ? -2.950 7.144 7.402 1.00 93.56 98 GLU A CA 1
ATOM 715 C C . GLU A 1 98 ? -2.880 7.511 5.914 1.00 93.56 98 GLU A C 1
ATOM 717 O O . GLU A 1 98 ? -2.013 8.279 5.497 1.00 93.56 98 GLU A O 1
ATOM 722 N N . LYS A 1 99 ? -3.846 7.057 5.107 1.00 93.44 99 LYS A N 1
ATOM 723 C CA . LYS A 1 99 ? -3.959 7.469 3.703 1.00 93.44 99 LYS A CA 1
ATOM 724 C C . LYS A 1 99 ? -4.092 8.989 3.565 1.00 93.44 99 LYS A C 1
ATOM 726 O O . LYS A 1 99 ? -3.446 9.575 2.700 1.00 93.44 99 LYS A O 1
ATOM 731 N N . ALA A 1 100 ? -4.919 9.626 4.394 1.00 94.56 100 ALA A N 1
ATOM 732 C CA . ALA A 1 100 ? -5.095 11.075 4.367 1.00 94.56 100 ALA A CA 1
ATOM 733 C C . ALA A 1 100 ? -3.805 11.819 4.743 1.00 94.56 100 ALA A C 1
ATOM 735 O O . ALA A 1 100 ? -3.470 12.804 4.093 1.00 94.56 100 ALA A O 1
ATOM 736 N N . LYS A 1 101 ? -3.049 11.324 5.733 1.00 91.69 101 LYS A N 1
ATOM 737 C CA . LYS A 1 101 ? -1.748 11.899 6.118 1.00 91.69 101 LYS A CA 1
ATOM 738 C C . LYS A 1 101 ? -0.735 11.850 4.977 1.00 91.69 101 LYS A C 1
ATOM 740 O O . LYS A 1 101 ? -0.064 12.842 4.728 1.00 91.69 101 LYS A O 1
ATOM 745 N N . ILE A 1 102 ? -0.650 10.721 4.274 1.00 90.38 102 ILE A N 1
ATOM 746 C CA . ILE A 1 102 ? 0.290 10.547 3.155 1.00 90.38 102 ILE A CA 1
ATOM 747 C C . ILE A 1 102 ? -0.086 11.425 1.958 1.00 90.38 102 ILE A C 1
ATOM 749 O O . ILE A 1 102 ? 0.797 11.908 1.263 1.00 90.38 102 ILE A O 1
ATOM 753 N N . LEU A 1 103 ? -1.379 11.638 1.703 1.00 90.06 103 LEU A N 1
ATOM 754 C CA . LEU A 1 103 ? -1.843 12.491 0.600 1.00 90.06 103 LEU A CA 1
ATOM 755 C C . LEU A 1 103 ? -1.808 13.993 0.920 1.00 90.06 103 LEU A C 1
ATOM 757 O O . LEU A 1 103 ? -1.930 14.802 0.006 1.00 90.06 103 LEU A O 1
ATOM 761 N N . ALA A 1 104 ? -1.705 14.360 2.198 1.00 88.19 104 ALA A N 1
ATOM 762 C CA . ALA A 1 104 ? -1.580 15.746 2.649 1.00 88.19 104 ALA A CA 1
ATOM 763 C C . ALA A 1 104 ? -0.119 16.233 2.728 1.00 88.19 104 ALA A C 1
ATOM 765 O O . ALA A 1 104 ? 0.106 17.404 3.038 1.00 88.19 104 ALA A O 1
ATOM 766 N N . LEU A 1 105 ? 0.839 15.330 2.494 1.00 74.25 105 LEU A N 1
ATOM 767 C CA . LEU A 1 105 ? 2.275 15.592 2.352 1.00 74.25 105 LEU A CA 1
ATOM 768 C C . LEU A 1 105 ? 2.583 16.216 0.986 1.00 74.25 105 LEU A C 1
ATOM 770 O O . LEU A 1 105 ? 3.432 17.134 0.963 1.00 74.25 105 LEU A O 1
#

Foldseek 3Di:
DDDDDDDDDDDDDPDDDPPPPVVVVVVVVVVVVVVVVVVVVCVVVVPDDDDDDDDPDDDDDDPDDPDPPPPCPLVNVLVVLVVCVVVVVDDPVRSVVVNVVSVVD

Radius of gyration: 26.24 Å; chains: 1; bounding box: 90×31×34 Å

Secondary structure (DSSP, 8-state):
---------------SSTTSHHHHHHHHHHHHHHHHHHHHHHHHH----------SPPPPPPPPPPPP-----HHHHHHHHHHHHHTTSS-HHHHHHHHHHHHT-